Protein AF-A0A6J7CXE9-F1 (afdb_monomer)

pLDDT: mean 83.01, std 13.29, range [44.06, 96.19]

Secondary structure (DSSP, 8-state):
-TTTT-HHHHHHHHHHHHHH---------GGGHHHHHHHHHTTB-HHHHHHHHHGGGPPTT-EEEEEEE-SSSS-EEEEEEEE-GGGG-

InterPro domains:
  IPR029033 Histidine phosphatase superfamily [G3DSA:3.40.50.1240] (2-86)

Mean predicted aligned error: 6.42 Å

Organism: NCBI:txid449393

Foldseek 3Di:
DPCVVCLVVLLVVLVVCQVVVDDDDDDDDLVNQQSSLCSQLVQEDPVVSVVSNCQSPDDPPKDKDWDWDPPDPGIHTDDIDIDDPVVVD

Radius of gyration: 13.18 Å; Cα contacts (8 Å, |Δi|>4): 97; chains: 1; bounding box: 27×39×30 Å

Solvent-accessible surface area (backbone atoms only — not comparable to full-atom values): 5519 Å² total; per-residue (Å²): 114,68,53,90,75,38,53,69,58,55,47,48,54,62,52,47,52,63,71,69,75,55,96,77,86,85,89,77,55,75,94,46,34,55,62,46,23,55,58,56,20,74,39,29,52,74,76,56,19,53,60,41,49,54,55,60,70,58,55,91,86,39,51,73,52,74,41,74,45,66,91,55,100,57,62,33,47,78,49,76,46,83,47,51,69,79,82,77,114

Nearest PDB structures (foldseek):
  5c4y-assembly1_B  TM=2.884E-01  e=8.315E+00  Listeria monocytogenes EGD-e

Structure (mmCIF, N/CA/C/O backbone):
data_AF-A0A6J7CXE9-F1
#
_entry.id   AF-A0A6J7CXE9-F1
#
loop_
_atom_site.group_PDB
_atom_site.id
_atom_site.type_symbol
_atom_site.label_atom_id
_atom_site.label_alt_id
_atom_site.label_comp_id
_atom_site.label_asym_id
_atom_site.label_entity_id
_atom_site.label_seq_id
_atom_site.pdbx_PDB_ins_code
_atom_site.Cartn_x
_atom_site.Cartn_y
_atom_site.Cartn_z
_atom_site.occupancy
_atom_site.B_iso_or_equiv
_atom_site.auth_seq_id
_atom_site.auth_comp_id
_atom_site.auth_asym_id
_atom_site.auth_atom_id
_atom_site.pdbx_PDB_model_num
ATOM 1 N N . MET A 1 1 ? 3.978 12.656 -19.505 1.00 44.06 1 MET A N 1
ATOM 2 C CA . MET A 1 1 ? 3.564 11.540 -18.627 1.00 44.06 1 MET A CA 1
ATOM 3 C C . MET A 1 1 ? 2.504 12.024 -17.641 1.00 44.06 1 MET A C 1
ATOM 5 O O . MET A 1 1 ? 2.622 13.144 -17.160 1.00 44.06 1 MET A O 1
ATOM 9 N N . GLY A 1 2 ? 1.450 11.232 -17.414 1.00 56.22 2 GLY A N 1
ATOM 10 C CA . GLY A 1 2 ? 0.203 11.667 -16.760 1.00 56.22 2 GLY A CA 1
ATOM 11 C C . GLY A 1 2 ? 0.302 11.981 -15.263 1.00 56.22 2 GLY A C 1
ATOM 12 O O . GLY A 1 2 ? -0.275 12.976 -14.836 1.00 56.22 2 GLY A O 1
ATOM 13 N N . ASN A 1 3 ? 1.076 11.216 -14.480 1.00 49.50 3 ASN A N 1
ATOM 14 C CA . ASN A 1 3 ? 1.224 11.471 -13.037 1.00 49.50 3 ASN A CA 1
ATOM 15 C C . ASN A 1 3 ? 2.015 12.758 -12.752 1.00 49.50 3 ASN A C 1
ATOM 17 O O . ASN A 1 3 ? 1.586 13.582 -11.955 1.00 49.50 3 ASN A O 1
ATOM 21 N N . ALA A 1 4 ? 3.099 12.997 -13.501 1.00 54.72 4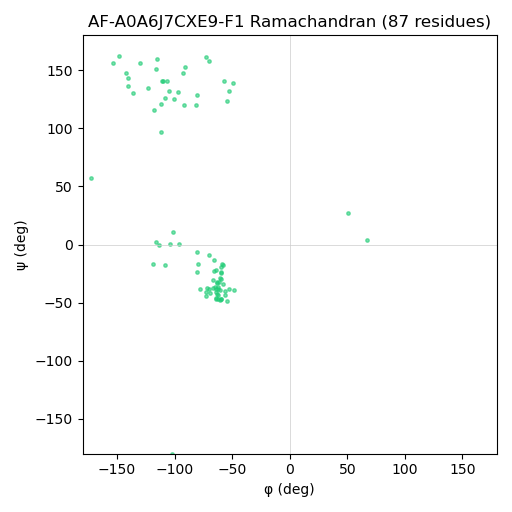 ALA A N 1
ATOM 22 C CA . ALA A 1 4 ? 3.894 14.227 -13.407 1.00 54.72 4 ALA A CA 1
ATOM 23 C C . ALA A 1 4 ? 3.086 15.508 -13.707 1.00 54.72 4 ALA A C 1
ATOM 25 O O . ALA A 1 4 ? 3.463 16.588 -13.270 1.00 54.72 4 ALA A O 1
ATOM 26 N N . LYS A 1 5 ? 1.975 15.395 -14.451 1.00 52.91 5 LYS A N 1
ATOM 27 C CA . LYS A 1 5 ? 1.085 16.514 -14.800 1.00 52.91 5 LYS A CA 1
ATOM 28 C C . LYS A 1 5 ? -0.225 16.538 -13.993 1.00 52.91 5 LYS A C 1
ATOM 30 O O . LYS A 1 5 ? -1.058 17.405 -14.237 1.00 52.91 5 LYS A O 1
ATOM 35 N N . GLY A 1 6 ? -0.451 15.603 -13.064 1.00 54.19 6 GLY A N 1
ATOM 36 C CA . GLY A 1 6 ? -1.736 15.493 -12.366 1.00 54.19 6 GLY A CA 1
ATOM 37 C C . GLY A 1 6 ? -1.777 14.491 -11.208 1.00 54.19 6 GLY A C 1
ATOM 38 O O . GLY A 1 6 ? -2.659 13.629 -11.214 1.00 54.19 6 GLY A O 1
ATOM 39 N N . PRO A 1 7 ? -0.909 14.615 -10.187 1.00 59.94 7 PRO A N 1
ATOM 40 C CA . PRO A 1 7 ? -0.864 13.688 -9.048 1.00 59.94 7 PRO A CA 1
ATOM 41 C C . PRO A 1 7 ? -2.183 13.647 -8.258 1.00 59.94 7 PRO A C 1
ATOM 43 O O . PRO A 1 7 ? -2.581 12.605 -7.738 1.00 59.94 7 PRO A O 1
ATOM 46 N N . ALA A 1 8 ? -2.940 14.749 -8.256 1.00 61.94 8 ALA A N 1
ATOM 47 C CA . ALA A 1 8 ? -4.274 14.813 -7.662 1.00 61.94 8 ALA A CA 1
ATOM 48 C C . ALA A 1 8 ? -5.282 13.846 -8.318 1.00 61.94 8 ALA A C 1
ATOM 50 O O . ALA A 1 8 ? -6.167 13.324 -7.639 1.00 61.94 8 ALA A O 1
ATOM 51 N N . ARG A 1 9 ? -5.151 13.570 -9.625 1.00 60.66 9 ARG A N 1
ATOM 52 C CA . ARG A 1 9 ? -6.018 12.606 -10.328 1.00 60.66 9 ARG A CA 1
ATOM 53 C C . ARG A 1 9 ? -5.681 11.174 -9.923 1.00 60.66 9 ARG A C 1
ATOM 55 O O . ARG A 1 9 ? -6.591 10.394 -9.666 1.00 60.66 9 ARG A O 1
ATOM 62 N N . THR A 1 10 ? -4.395 10.864 -9.786 1.00 61.75 10 THR A N 1
ATOM 63 C CA . THR A 1 10 ? -3.910 9.573 -9.280 1.00 61.75 10 THR A CA 1
ATOM 64 C C . THR A 1 10 ? -4.420 9.306 -7.862 1.00 61.75 10 THR A C 1
ATOM 66 O O . THR A 1 10 ? -4.976 8.244 -7.587 1.00 61.75 10 THR A O 1
ATOM 69 N N . ALA A 1 11 ? -4.317 10.302 -6.978 1.00 65.81 11 ALA A N 1
ATOM 70 C CA . ALA A 1 11 ? -4.824 10.196 -5.615 1.00 65.81 11 ALA A CA 1
ATOM 71 C C . ALA A 1 11 ? -6.345 9.986 -5.577 1.00 65.81 11 ALA A C 1
ATOM 73 O O . ALA A 1 11 ? -6.848 9.243 -4.739 1.00 65.81 11 ALA A O 1
ATOM 74 N N . LYS A 1 12 ? -7.090 10.613 -6.499 1.00 72.44 12 LYS A N 1
ATOM 75 C CA . LYS A 1 12 ? -8.543 10.436 -6.613 1.00 72.44 12 LYS A CA 1
ATOM 76 C C . LYS A 1 12 ? -8.920 8.988 -6.936 1.00 72.44 12 LYS A C 1
ATOM 78 O O . LYS A 1 12 ? -9.823 8.469 -6.293 1.00 72.44 12 LYS A O 1
ATOM 83 N N . VAL A 1 13 ? -8.214 8.334 -7.861 1.00 72.06 13 VAL A N 1
ATOM 84 C CA . VAL A 1 13 ? -8.468 6.922 -8.208 1.00 72.06 13 VAL A CA 1
ATOM 85 C C . VAL A 1 13 ? -8.236 6.017 -6.999 1.00 72.06 13 VAL A C 1
ATOM 87 O O . VAL A 1 13 ? -9.101 5.215 -6.665 1.00 72.06 13 VAL A O 1
ATOM 90 N N . ALA A 1 14 ? -7.124 6.200 -6.280 1.00 69.75 14 ALA A N 1
ATOM 91 C CA . ALA A 1 14 ? -6.854 5.434 -5.062 1.00 69.75 14 ALA A CA 1
ATOM 92 C C . ALA A 1 14 ? -7.935 5.654 -3.986 1.00 69.75 14 ALA A C 1
ATOM 94 O O . ALA A 1 14 ? -8.363 4.706 -3.339 1.00 69.75 14 ALA A O 1
ATOM 95 N N . LYS A 1 15 ? -8.441 6.886 -3.835 1.00 73.31 15 LYS A N 1
ATOM 96 C CA . LYS A 1 15 ? -9.544 7.203 -2.912 1.00 73.31 15 LYS A CA 1
ATOM 97 C C . LYS A 1 15 ? -10.874 6.566 -3.320 1.00 73.31 15 LYS A C 1
ATOM 99 O O . LYS A 1 15 ? -11.619 6.140 -2.444 1.00 73.31 15 LYS A O 1
ATOM 104 N N . GLN A 1 16 ? -11.168 6.488 -4.618 1.00 74.31 16 GLN A N 1
ATOM 105 C CA . GLN A 1 16 ? -12.390 5.853 -5.124 1.00 74.31 16 GLN A CA 1
ATOM 106 C C . GLN A 1 16 ? -12.441 4.355 -4.795 1.00 74.31 16 GLN A C 1
ATOM 108 O O . GLN A 1 16 ? -13.510 3.854 -4.460 1.00 74.31 16 GLN A O 1
ATOM 113 N N . LEU A 1 17 ? -11.294 3.665 -4.767 1.00 74.31 17 LEU A N 1
ATOM 114 C CA . LEU A 1 17 ? -11.229 2.253 -4.357 1.00 74.31 17 LEU A CA 1
ATOM 115 C C . LEU A 1 17 ? -11.771 2.022 -2.937 1.00 74.31 17 LEU A C 1
ATOM 117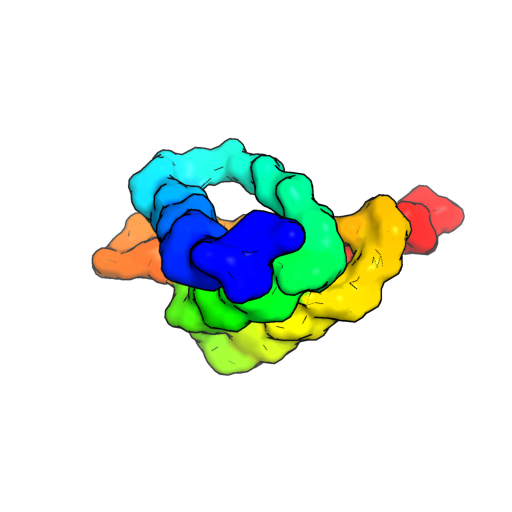 O O . LEU A 1 17 ? -12.400 1.002 -2.672 1.00 74.31 17 LEU A O 1
ATOM 121 N N . PHE A 1 18 ? -11.580 2.987 -2.034 1.00 72.12 18 PHE A N 1
ATOM 122 C CA . PHE A 1 18 ? -12.106 2.914 -0.669 1.00 72.12 18 PHE A CA 1
ATOM 123 C C . PHE A 1 18 ? -13.584 3.300 -0.552 1.00 72.12 18 PHE A C 1
ATOM 125 O O . PHE A 1 18 ? -14.228 2.907 0.417 1.00 72.12 18 PHE A O 1
ATOM 132 N N . GLN A 1 19 ? -14.116 4.089 -1.490 1.00 70.69 19 GLN A N 1
ATOM 133 C CA . GLN A 1 19 ? -15.523 4.508 -1.490 1.00 70.69 19 GLN A CA 1
ATOM 134 C C . GLN A 1 19 ? -16.439 3.394 -1.991 1.00 70.69 19 GLN A C 1
ATOM 136 O O . GLN A 1 19 ? -17.520 3.196 -1.445 1.00 70.69 19 GLN A O 1
ATOM 141 N N . ASP A 1 20 ? -15.978 2.648 -2.992 1.00 67.50 20 ASP A N 1
ATOM 142 C CA . ASP A 1 20 ? -16.781 1.616 -3.638 1.00 67.50 20 ASP A CA 1
ATOM 143 C C . ASP A 1 20 ? -16.834 0.304 -2.845 1.00 67.50 20 ASP A C 1
ATOM 145 O O . ASP A 1 20 ? -17.700 -0.518 -3.124 1.00 67.50 20 ASP A O 1
ATOM 149 N N . ALA A 1 21 ? -15.925 0.093 -1.881 1.00 68.00 21 ALA A N 1
ATOM 150 C CA . ALA A 1 21 ? -15.854 -1.103 -1.029 1.00 68.00 21 ALA A CA 1
ATOM 151 C C . ALA A 1 21 ? -15.879 -2.445 -1.799 1.00 68.00 21 ALA A C 1
ATOM 153 O O . ALA A 1 21 ? -16.319 -3.467 -1.275 1.00 68.00 21 ALA A O 1
ATOM 154 N N . ARG A 1 22 ? -15.407 -2.448 -3.052 1.00 77.19 22 ARG A N 1
ATOM 155 C CA . ARG A 1 22 ? -15.375 -3.616 -3.942 1.00 77.19 22 ARG A CA 1
ATOM 156 C C . ARG A 1 22 ? -13.947 -4.093 -4.160 1.00 77.19 22 ARG A C 1
ATOM 158 O O . ARG A 1 22 ? -13.042 -3.282 -4.370 1.00 77.19 22 ARG A O 1
ATOM 165 N N . SER A 1 23 ? -13.763 -5.411 -4.201 1.00 84.44 23 SER A N 1
ATOM 166 C CA . SER A 1 23 ? -12.510 -6.028 -4.642 1.00 84.44 23 SER A CA 1
ATOM 167 C C . SER A 1 23 ? -12.145 -5.514 -6.033 1.00 84.44 23 SER A C 1
ATOM 169 O O . SER A 1 23 ? -12.946 -5.594 -6.963 1.00 84.44 23 SER A O 1
ATOM 171 N N . SER A 1 24 ? -10.948 -4.948 -6.158 1.00 86.25 24 SER A N 1
ATOM 172 C CA . SER A 1 24 ? -10.504 -4.236 -7.355 1.00 86.25 24 SER A CA 1
ATOM 173 C C . SER A 1 24 ? -9.030 -4.516 -7.617 1.00 86.25 24 SER A C 1
ATOM 175 O O . SER A 1 24 ? -8.249 -4.666 -6.679 1.00 86.25 24 SER A O 1
ATOM 177 N N . VAL A 1 25 ? -8.641 -4.533 -8.891 1.00 88.44 25 VAL A N 1
ATOM 178 C CA . VAL A 1 25 ? -7.239 -4.645 -9.310 1.00 88.44 25 VAL A CA 1
ATOM 179 C C . VAL A 1 25 ? -6.787 -3.305 -9.871 1.00 88.44 25 VAL A C 1
ATOM 181 O O . VAL A 1 25 ? -7.408 -2.764 -10.785 1.00 88.44 25 VAL A O 1
ATOM 184 N N . LEU A 1 26 ? -5.693 -2.774 -9.329 1.00 86.44 26 LEU A N 1
ATOM 185 C CA . LEU A 1 26 ? -5.101 -1.517 -9.772 1.00 86.44 26 LEU A CA 1
ATOM 186 C C . LEU A 1 26 ? -3.745 -1.781 -10.436 1.00 86.44 26 LEU A C 1
ATOM 188 O O . LEU A 1 26 ? -2.714 -1.867 -9.772 1.00 86.44 26 LEU A O 1
ATOM 192 N N . CYS A 1 27 ? -3.740 -1.870 -11.765 1.00 86.88 27 CYS A N 1
ATOM 193 C CA . CYS A 1 27 ? -2.509 -1.982 -12.544 1.00 86.88 27 CYS A CA 1
ATOM 194 C C . CYS A 1 27 ? -1.888 -0.600 -12.740 1.00 86.88 27 CYS A C 1
ATOM 196 O O . CYS A 1 27 ? -2.497 0.297 -13.325 1.00 86.88 27 CYS A O 1
ATOM 198 N N . THR A 1 28 ? -0.661 -0.417 -12.257 1.00 85.25 28 THR A N 1
ATOM 199 C CA . THR A 1 28 ? 0.038 0.869 -12.330 1.00 85.25 28 THR A CA 1
ATOM 200 C C . THR A 1 28 ? 1.440 0.697 -12.884 1.00 85.25 28 THR A C 1
ATOM 202 O O . THR A 1 28 ? 2.037 -0.374 -12.845 1.00 85.25 28 THR A O 1
ATOM 205 N N . HIS A 1 29 ? 1.965 1.779 -13.444 1.00 88.50 29 HIS A N 1
ATOM 206 C CA . HIS A 1 29 ? 3.342 1.856 -13.904 1.00 88.50 29 HIS A CA 1
ATOM 207 C C . HIS A 1 29 ? 4.215 2.422 -12.780 1.00 88.50 29 HIS A C 1
ATOM 209 O O . HIS A 1 29 ? 3.766 3.288 -12.025 1.00 88.50 29 HIS A O 1
ATOM 215 N N . ARG A 1 30 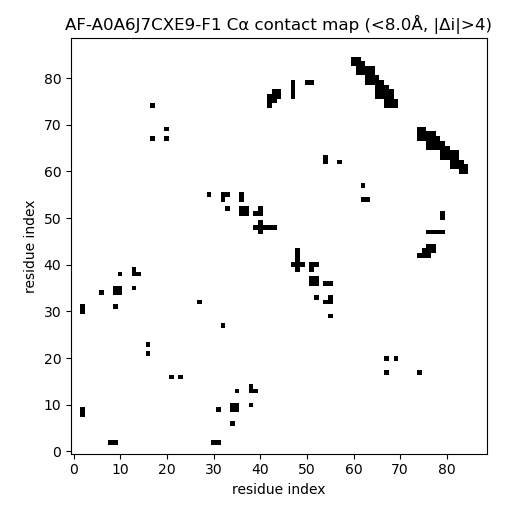? 5.480 1.987 -12.699 1.00 84.69 30 ARG A N 1
ATOM 216 C CA . ARG A 1 30 ? 6.423 2.386 -11.632 1.00 84.69 30 ARG A CA 1
ATOM 217 C C . ARG A 1 30 ? 6.494 3.898 -11.354 1.00 84.69 30 ARG A C 1
ATOM 219 O O . ARG A 1 30 ? 6.509 4.251 -10.182 1.00 84.69 30 ARG A O 1
ATOM 226 N N . PRO A 1 31 ? 6.442 4.808 -12.351 1.00 87.62 31 PRO A N 1
ATOM 227 C CA . PRO A 1 31 ? 6.414 6.255 -12.091 1.00 87.62 31 PRO A CA 1
ATOM 228 C C . PRO A 1 31 ? 5.233 6.755 -11.239 1.00 87.62 31 PRO A C 1
ATOM 230 O O . PRO A 1 31 ? 5.254 7.884 -10.753 1.00 87.62 31 PRO A O 1
ATOM 233 N N . THR A 1 32 ? 4.182 5.950 -11.098 1.00 85.44 32 THR A N 1
ATOM 234 C CA . THR A 1 32 ? 2.948 6.307 -10.388 1.00 85.44 32 THR A CA 1
ATOM 235 C C . THR A 1 32 ? 2.798 5.566 -9.062 1.00 85.44 32 THR A C 1
ATOM 237 O O . THR A 1 32 ? 2.060 6.025 -8.191 1.00 85.44 32 THR A O 1
ATOM 240 N N . LEU A 1 33 ? 3.545 4.474 -8.870 1.00 87.25 33 LEU A N 1
ATOM 241 C CA . LEU A 1 33 ? 3.506 3.686 -7.640 1.00 87.25 33 LEU A CA 1
ATOM 242 C C . LEU A 1 33 ? 3.771 4.516 -6.375 1.00 87.25 33 LEU A C 1
ATOM 244 O O . LEU A 1 33 ? 2.949 4.409 -5.473 1.00 87.25 33 LEU A O 1
ATOM 248 N N . PRO A 1 34 ? 4.819 5.366 -6.291 1.00 89.94 34 PRO A N 1
ATOM 249 C CA . PRO A 1 34 ? 5.106 6.118 -5.066 1.00 89.94 34 PRO A CA 1
ATOM 250 C C . PRO A 1 34 ? 3.926 6.977 -4.594 1.00 89.94 34 PRO A C 1
ATOM 252 O O . PRO A 1 34 ? 3.554 6.946 -3.429 1.00 89.94 34 PRO A O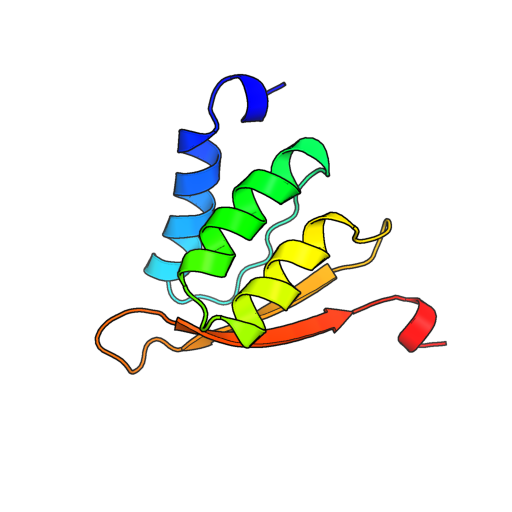 1
ATOM 255 N N . THR A 1 35 ? 3.265 7.675 -5.522 1.00 89.75 35 THR A N 1
ATOM 256 C CA . THR A 1 35 ? 2.092 8.505 -5.205 1.00 89.75 35 THR A CA 1
ATOM 257 C C . THR A 1 35 ? 0.924 7.663 -4.692 1.00 89.75 35 THR A C 1
ATOM 259 O O . THR A 1 35 ? 0.185 8.079 -3.805 1.00 89.75 35 THR A O 1
ATOM 262 N N . ILE A 1 36 ? 0.723 6.476 -5.265 1.00 89.06 36 ILE A N 1
ATOM 263 C CA . ILE A 1 36 ? -0.373 5.587 -4.878 1.00 89.06 36 ILE A CA 1
ATOM 264 C C . ILE A 1 36 ? -0.095 4.952 -3.519 1.00 89.06 36 ILE A C 1
ATOM 266 O O . ILE A 1 36 ? -0.989 4.931 -2.676 1.00 89.06 36 ILE A O 1
ATOM 270 N N . THR A 1 37 ? 1.127 4.475 -3.280 1.00 91.31 37 THR A N 1
ATOM 27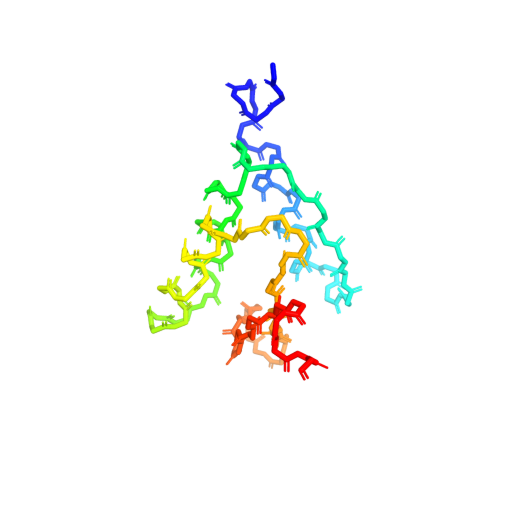1 C CA . THR A 1 37 ? 1.494 3.843 -2.011 1.00 91.31 37 THR A CA 1
ATOM 272 C C . THR A 1 37 ? 1.433 4.832 -0.852 1.00 91.31 37 THR A C 1
ATOM 274 O O . THR A 1 37 ? 0.947 4.461 0.209 1.00 91.31 37 THR A O 1
ATOM 277 N N . GLU A 1 38 ? 1.801 6.100 -1.054 1.00 92.31 38 GLU A N 1
ATOM 278 C CA . GLU A 1 38 ? 1.613 7.171 -0.061 1.00 92.31 38 GLU A CA 1
ATOM 279 C C . GLU A 1 38 ? 0.139 7.370 0.316 1.00 92.31 38 GLU A C 1
ATOM 281 O O . GLU A 1 38 ? -0.210 7.433 1.498 1.00 92.31 38 GLU A O 1
ATOM 286 N N . VAL A 1 39 ? -0.750 7.429 -0.682 1.00 90.81 39 VAL A N 1
ATOM 287 C CA . VAL A 1 39 ? -2.191 7.573 -0.434 1.00 90.81 39 VAL A CA 1
ATOM 288 C C . VAL A 1 39 ? -2.726 6.352 0.304 1.00 90.81 39 VAL A C 1
ATOM 290 O O . VAL A 1 39 ? -3.428 6.518 1.297 1.00 90.81 39 VAL A O 1
ATOM 293 N N . LEU A 1 40 ? -2.384 5.141 -0.136 1.00 91.19 40 LEU A N 1
ATOM 294 C CA . LEU A 1 40 ? -2.833 3.895 0.490 1.00 91.19 40 LEU A CA 1
ATOM 295 C C . LEU A 1 40 ? -2.320 3.765 1.931 1.00 91.19 40 LEU A C 1
ATOM 297 O O . LEU A 1 40 ? -3.093 3.423 2.823 1.00 91.19 40 LEU A O 1
ATOM 301 N N . ALA A 1 41 ? -1.057 4.115 2.183 1.00 93.88 41 ALA A N 1
ATOM 302 C CA . ALA A 1 41 ? -0.446 4.081 3.509 1.00 93.88 41 ALA A CA 1
ATOM 303 C C . ALA A 1 41 ? -1.176 4.977 4.525 1.00 93.88 41 ALA A C 1
ATOM 305 O O . ALA A 1 41 ? -1.243 4.631 5.701 1.00 93.88 41 ALA A O 1
ATOM 306 N N . SER A 1 42 ? -1.803 6.076 4.083 1.00 92.75 42 SER A N 1
ATOM 307 C CA . SER A 1 42 ? -2.610 6.945 4.959 1.00 92.75 42 SER A CA 1
ATOM 308 C C . SER A 1 42 ? -3.885 6.286 5.517 1.00 92.75 42 SER A C 1
ATOM 310 O O . SER A 1 42 ? -4.488 6.807 6.458 1.00 92.75 42 SER A O 1
ATOM 312 N N . TYR A 1 43 ? -4.298 5.138 4.968 1.00 91.31 43 TYR A N 1
ATOM 313 C CA . TYR A 1 43 ? -5.441 4.350 5.445 1.00 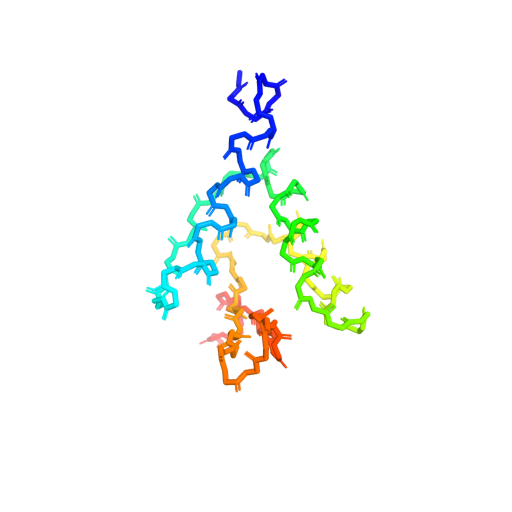91.31 43 TYR A CA 1
ATOM 314 C C . TYR A 1 43 ? -5.039 3.203 6.380 1.00 91.31 43 TYR A C 1
ATOM 316 O O . TYR A 1 43 ? -5.913 2.454 6.826 1.00 91.31 43 TYR A O 1
ATOM 324 N N . ALA A 1 44 ? -3.747 3.051 6.666 1.00 93.50 44 ALA A N 1
ATOM 325 C CA . ALA A 1 44 ? -3.194 1.948 7.436 1.00 93.50 44 ALA A CA 1
ATOM 326 C C . ALA A 1 44 ? -2.586 2.432 8.760 1.00 93.50 44 ALA A C 1
ATOM 328 O O . ALA A 1 44 ? -2.232 3.600 8.920 1.00 93.50 44 ALA A O 1
ATOM 329 N N . GLU A 1 45 ? -2.443 1.519 9.717 1.00 95.06 45 GLU A N 1
ATOM 330 C CA . GLU A 1 45 ? -1.637 1.771 10.915 1.00 95.06 45 GLU A CA 1
ATOM 331 C C . GLU A 1 45 ? -0.135 1.820 10.576 1.00 95.06 45 GLU A C 1
ATOM 333 O O . GLU A 1 45 ? 0.271 1.248 9.561 1.00 95.06 45 GLU A O 1
ATOM 338 N N . PRO A 1 46 ? 0.720 2.457 11.403 1.00 95.88 46 PRO A N 1
ATOM 339 C CA . PRO A 1 46 ? 2.117 2.734 11.046 1.00 95.88 46 PRO A CA 1
ATOM 340 C C . PRO A 1 46 ? 2.930 1.517 10.581 1.00 95.88 46 PRO A C 1
ATOM 342 O O . PRO A 1 46 ? 3.715 1.627 9.638 1.00 95.88 46 PRO A O 1
ATOM 345 N N . ALA A 1 47 ? 2.724 0.351 11.202 1.00 94.69 47 ALA A N 1
ATOM 346 C CA . ALA A 1 47 ? 3.415 -0.881 10.823 1.00 94.69 47 ALA A CA 1
ATOM 347 C C . ALA A 1 47 ? 3.044 -1.339 9.400 1.00 94.69 47 ALA A C 1
ATOM 349 O O . ALA A 1 47 ? 3.923 -1.626 8.590 1.00 94.69 47 ALA A O 1
ATOM 350 N N . LEU A 1 48 ? 1.750 -1.334 9.069 1.00 95.88 48 LEU A N 1
ATOM 351 C CA . LEU A 1 48 ? 1.248 -1.687 7.738 1.00 95.88 48 LEU A CA 1
ATOM 352 C C . LEU A 1 48 ? 1.575 -0.607 6.700 1.00 95.88 48 LEU A C 1
ATOM 354 O O . LEU A 1 48 ? 1.916 -0.927 5.565 1.00 95.88 48 LEU A O 1
ATOM 358 N N . ALA A 1 49 ? 1.522 0.669 7.087 1.00 96.19 49 ALA A N 1
ATOM 359 C CA . ALA A 1 49 ? 1.872 1.795 6.227 1.00 96.19 49 ALA A CA 1
ATOM 360 C C . ALA A 1 49 ? 3.297 1.656 5.669 1.00 96.19 49 ALA A C 1
ATOM 362 O O . ALA A 1 49 ? 3.517 1.895 4.482 1.00 96.19 49 ALA A O 1
ATOM 363 N N . LYS A 1 50 ? 4.249 1.197 6.493 1.00 95.81 50 LYS A N 1
ATOM 364 C CA . LYS A 1 50 ? 5.621 0.923 6.053 1.00 95.81 50 LYS A CA 1
ATOM 365 C C . LYS A 1 50 ? 5.670 -0.145 4.952 1.00 95.81 50 LYS A C 1
ATO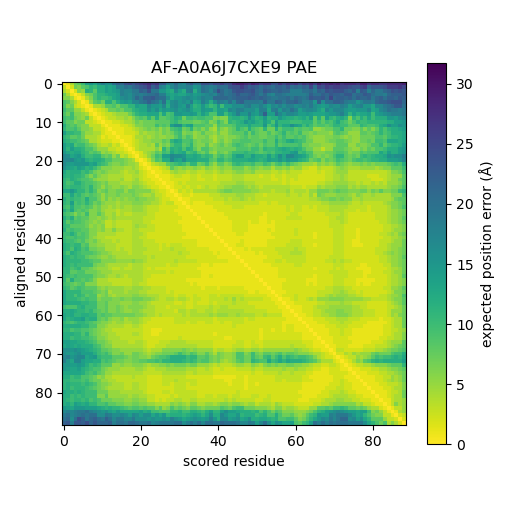M 367 O O . LYS A 1 50 ? 6.283 0.098 3.916 1.00 95.81 50 LYS A O 1
ATOM 372 N N . LEU A 1 51 ? 4.968 -1.265 5.134 1.00 95.38 51 LEU A N 1
ATOM 373 C CA . LEU A 1 51 ? 4.900 -2.350 4.143 1.00 95.38 51 LEU A CA 1
ATOM 374 C C . LEU A 1 51 ? 4.257 -1.890 2.825 1.00 95.38 51 LEU A C 1
ATOM 376 O O . LEU A 1 51 ? 4.715 -2.236 1.740 1.00 95.38 51 LEU A O 1
ATOM 380 N N . ILE A 1 52 ? 3.223 -1.047 2.897 1.00 95.12 52 ILE A N 1
ATOM 381 C CA . ILE A 1 52 ? 2.577 -0.478 1.703 1.00 95.12 52 ILE A CA 1
ATOM 382 C C . ILE A 1 52 ? 3.552 0.415 0.928 1.00 95.12 52 ILE A C 1
ATOM 384 O O . ILE A 1 52 ? 3.593 0.372 -0.301 1.00 95.12 52 ILE A O 1
ATOM 388 N N . LEU A 1 53 ? 4.354 1.224 1.625 1.00 95.50 53 LEU A N 1
ATOM 389 C CA . LEU A 1 53 ? 5.346 2.099 0.995 1.00 95.50 53 LEU A CA 1
ATOM 390 C C . LEU A 1 53 ? 6.473 1.316 0.309 1.00 95.50 53 LEU A C 1
ATOM 392 O O . LEU A 1 53 ? 7.007 1.787 -0.699 1.00 95.50 53 LEU A O 1
ATOM 396 N N . GLU A 1 54 ? 6.816 0.133 0.817 1.00 94.19 54 GLU A N 1
ATOM 397 C CA . GLU A 1 54 ? 7.806 -0.771 0.217 1.00 94.19 54 GLU A CA 1
ATOM 398 C C . GLU A 1 54 ? 7.344 -1.322 -1.141 1.00 94.19 54 GLU A C 1
ATOM 400 O O . GLU A 1 54 ? 8.176 -1.575 -2.009 1.00 94.19 54 GLU A O 1
ATOM 405 N N . ALA A 1 55 ? 6.036 -1.351 -1.425 1.00 92.12 55 ALA A N 1
ATOM 406 C CA . ALA A 1 55 ? 5.520 -1.790 -2.724 1.00 92.12 55 ALA A CA 1
ATOM 407 C C . ALA A 1 55 ? 6.058 -0.968 -3.918 1.00 92.12 55 ALA A C 1
ATOM 409 O O . ALA A 1 55 ? 6.038 -1.434 -5.054 1.00 92.12 55 ALA A O 1
ATOM 410 N N . LYS A 1 56 ? 6.622 0.231 -3.702 1.00 90.00 56 LYS A N 1
ATOM 411 C CA . LYS A 1 56 ? 7.300 1.007 -4.761 1.00 90.00 56 LYS A CA 1
ATOM 412 C C . LYS A 1 56 ? 8.487 0.275 -5.406 1.00 90.00 56 LYS A C 1
ATOM 414 O O . LYS A 1 56 ? 8.899 0.659 -6.500 1.00 90.00 56 LYS A O 1
ATOM 419 N N . THR A 1 57 ? 9.041 -0.740 -4.738 1.00 90.56 57 THR A N 1
ATOM 420 C CA . THR A 1 57 ? 10.176 -1.542 -5.217 1.00 90.56 57 THR A CA 1
ATOM 421 C C . THR A 1 57 ? 9.769 -2.898 -5.791 1.00 90.56 57 THR A C 1
ATOM 423 O O . THR A 1 57 ? 10.649 -3.718 -6.043 1.00 90.56 57 THR A O 1
ATOM 426 N N . LEU A 1 58 ? 8.470 -3.141 -6.017 1.00 91.00 58 LEU A N 1
ATOM 427 C CA . LEU A 1 58 ? 7.983 -4.367 -6.654 1.00 91.00 58 LEU A CA 1
ATOM 428 C C . LEU A 1 58 ? 8.693 -4.618 -7.989 1.00 91.00 58 LEU A C 1
ATOM 430 O O . LEU A 1 58 ? 8.805 -3.724 -8.843 1.00 91.00 58 LEU A O 1
ATOM 434 N N . LYS A 1 59 ? 9.160 -5.852 -8.182 1.00 90.94 59 LYS A N 1
ATOM 435 C CA . LYS A 1 59 ? 9.720 -6.288 -9.463 1.00 90.94 59 LYS A CA 1
ATOM 436 C C . LYS A 1 59 ? 8.591 -6.472 -10.487 1.00 90.94 59 LYS A C 1
ATOM 438 O O . LYS A 1 59 ? 7.419 -6.579 -10.123 1.00 90.94 59 LYS A O 1
ATOM 443 N N . PRO A 1 60 ? 8.902 -6.490 -11.798 1.00 89.31 60 PRO A N 1
ATOM 444 C CA . PRO A 1 60 ? 7.923 -6.887 -12.807 1.00 89.31 60 PRO A CA 1
ATOM 445 C C . PRO A 1 60 ? 7.232 -8.203 -12.437 1.00 89.31 60 PRO A C 1
ATOM 447 O O . PRO A 1 60 ? 7.898 -9.126 -11.981 1.00 89.31 60 PRO A O 1
ATOM 450 N N . ALA A 1 61 ? 5.920 -8.272 -12.674 1.00 87.88 61 ALA A N 1
ATOM 451 C CA . ALA A 1 61 ? 5.049 -9.403 -12.336 1.00 87.88 61 ALA A CA 1
ATOM 452 C C . ALA A 1 61 ? 4.829 -9.675 -10.833 1.00 87.88 61 ALA A C 1
ATOM 454 O O . ALA A 1 61 ? 4.109 -10.612 -10.499 1.00 87.88 61 ALA A O 1
ATOM 455 N N . GLU A 1 62 ? 5.357 -8.841 -9.935 1.00 92.81 62 GLU A N 1
ATOM 456 C CA . GLU A 1 62 ? 4.989 -8.866 -8.517 1.00 92.81 62 GLU A CA 1
ATOM 457 C C . GLU A 1 62 ? 3.818 -7.922 -8.232 1.00 92.81 62 GLU A C 1
ATOM 459 O O . GLU A 1 62 ? 3.624 -6.908 -8.911 1.00 92.81 62 GLU A O 1
ATOM 464 N N . PHE A 1 63 ? 3.047 -8.237 -7.195 1.00 93.25 63 PHE A N 1
ATOM 465 C CA . PHE A 1 63 ? 1.960 -7.385 -6.726 1.00 93.25 63 PHE A CA 1
ATOM 466 C C . PHE A 1 63 ? 1.765 -7.502 -5.217 1.00 93.25 63 PHE A C 1
ATOM 468 O O . PHE A 1 63 ? 2.229 -8.447 -4.582 1.00 93.25 63 PHE A O 1
ATOM 475 N N . VAL A 1 64 ? 1.064 -6.525 -4.643 1.00 94.38 64 VAL A N 1
ATOM 476 C CA . VAL A 1 64 ? 0.603 -6.582 -3.253 1.00 94.38 64 VAL A CA 1
ATOM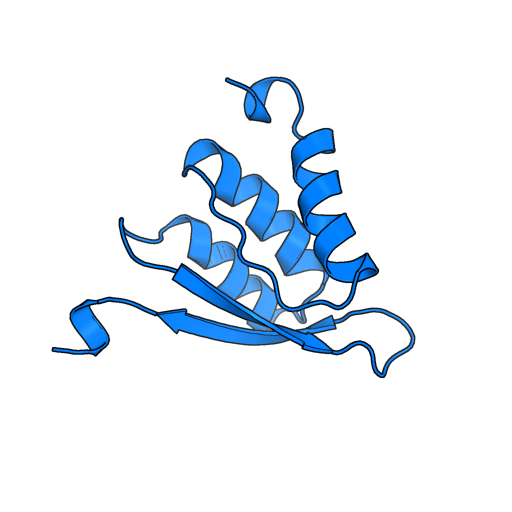 477 C C . VAL A 1 64 ? -0.912 -6.714 -3.203 1.00 94.38 64 VAL A C 1
ATOM 479 O O . VAL A 1 64 ? -1.621 -6.072 -3.980 1.00 94.38 64 VAL A O 1
ATOM 482 N N . VAL A 1 65 ? -1.409 -7.529 -2.277 1.00 94.88 65 VAL A N 1
ATOM 483 C CA . VAL A 1 65 ? -2.830 -7.621 -1.937 1.00 94.88 65 VAL A CA 1
ATOM 484 C C . VAL A 1 65 ? -3.057 -6.819 -0.665 1.00 94.88 65 VAL A C 1
ATOM 486 O O . VAL A 1 65 ? -2.382 -7.020 0.342 1.00 94.88 65 VAL A O 1
ATOM 489 N N . LEU A 1 66 ? -3.994 -5.876 -0.729 1.00 93.75 66 LEU A N 1
ATOM 490 C CA . LEU A 1 66 ? -4.337 -4.995 0.379 1.00 93.75 66 LEU A CA 1
ATOM 491 C C . LEU A 1 66 ? -5.734 -5.342 0.872 1.00 93.75 66 LEU A C 1
ATOM 493 O O . LEU A 1 66 ? -6.704 -5.251 0.119 1.00 93.75 66 LEU A O 1
ATOM 497 N N . HIS A 1 67 ? -5.836 -5.711 2.142 1.00 93.62 67 HIS A N 1
ATOM 498 C CA . HIS A 1 67 ? -7.105 -6.078 2.757 1.00 93.62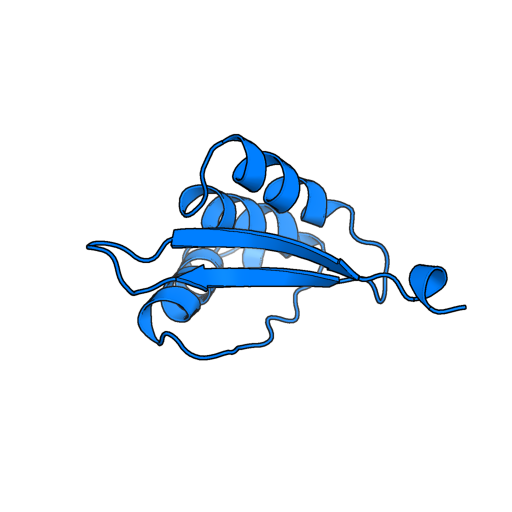 67 HIS A CA 1
ATOM 499 C C . HIS A 1 67 ? -7.745 -4.860 3.402 1.00 93.62 67 HIS A C 1
ATOM 501 O O . HIS A 1 67 ? -7.169 -4.241 4.299 1.00 93.62 67 HIS A O 1
ATOM 507 N N . LEU A 1 68 ? -8.945 -4.524 2.939 1.00 90.06 68 LEU A N 1
ATOM 508 C CA . LEU A 1 68 ? -9.725 -3.379 3.388 1.00 90.06 68 LEU A CA 1
ATOM 509 C C . LEU A 1 68 ? -10.880 -3.838 4.281 1.00 90.06 68 LEU A C 1
ATOM 511 O O . LEU A 1 68 ? -11.655 -4.704 3.890 1.00 90.06 68 LEU A O 1
ATOM 515 N N . THR A 1 69 ? -11.049 -3.197 5.436 1.00 88.94 69 THR A N 1
ATOM 516 C CA . THR A 1 69 ? -12.279 -3.283 6.232 1.00 88.94 69 THR A CA 1
ATOM 517 C C . THR A 1 69 ? -13.096 -1.997 6.133 1.00 88.94 69 THR A C 1
ATOM 519 O O . THR A 1 69 ? -12.552 -0.887 6.157 1.00 88.94 69 THR A O 1
ATOM 522 N N . THR A 1 70 ? -14.418 -2.149 6.050 1.00 85.19 70 THR A N 1
ATOM 523 C CA . THR A 1 70 ? -15.401 -1.054 6.051 1.00 85.19 70 THR A CA 1
ATOM 524 C C . THR A 1 70 ? -16.328 -1.092 7.266 1.00 85.19 70 THR A C 1
ATOM 526 O O . THR A 1 70 ? -17.179 -0.220 7.402 1.00 85.19 70 THR A O 1
ATOM 529 N N . SER A 1 71 ? -16.136 -2.039 8.192 1.00 83.25 71 SER A N 1
ATOM 530 C CA . SER A 1 71 ? -16.998 -2.218 9.372 1.00 83.25 71 SER A CA 1
ATOM 531 C C . SER A 1 71 ? -16.872 -1.103 10.425 1.00 83.25 71 SER A C 1
ATOM 533 O O . SER A 1 71 ? -17.640 -1.070 11.382 1.00 83.25 71 SER A O 1
ATOM 535 N N . GLY A 1 72 ? -15.898 -0.195 10.287 1.00 80.75 72 GLY A N 1
ATOM 536 C CA . GLY A 1 72 ? -15.678 0.937 11.192 1.00 80.75 72 GLY A CA 1
ATOM 537 C C . GLY A 1 72 ? -16.186 2.278 10.646 1.00 80.75 72 GLY A C 1
ATOM 538 O O . GLY A 1 72 ? -16.653 2.386 9.520 1.00 80.75 72 GLY A O 1
ATOM 539 N N . LYS A 1 73 ? -16.013 3.358 11.425 1.00 81.25 73 LYS A N 1
ATOM 540 C CA . LYS A 1 73 ? -16.408 4.729 11.018 1.00 81.25 73 LYS A CA 1
ATOM 541 C C . LYS A 1 73 ? -15.707 5.227 9.746 1.00 81.25 73 LYS A C 1
ATOM 543 O O . LYS A 1 73 ? -16.186 6.161 9.108 1.00 81.25 73 LYS A O 1
ATOM 548 N N . LYS A 1 74 ? -14.527 4.683 9.433 1.00 83.81 74 LYS A N 1
ATOM 549 C CA . LYS A 1 74 ? -13.726 5.019 8.251 1.00 83.81 74 LYS A CA 1
ATOM 550 C C . LYS A 1 74 ? -13.103 3.737 7.687 1.00 83.81 74 LYS A C 1
ATOM 552 O O . LYS A 1 74 ? -12.678 2.911 8.496 1.00 83.81 74 LYS A O 1
ATOM 557 N N . PRO A 1 75 ? -12.983 3.600 6.354 1.00 87.25 75 PRO A N 1
ATOM 558 C CA . PRO A 1 75 ? -12.274 2.482 5.743 1.00 87.25 75 PRO A CA 1
ATOM 559 C C . PRO A 1 75 ? -10.821 2.406 6.234 1.00 87.25 75 PRO A C 1
ATOM 561 O O . PRO A 1 75 ? -10.168 3.441 6.434 1.00 87.25 75 PRO A O 1
ATOM 564 N N . ARG A 1 76 ? -10.330 1.185 6.461 1.00 90.62 76 ARG A N 1
ATOM 565 C CA . ARG A 1 76 ? -8.996 0.910 7.017 1.00 90.62 76 ARG A CA 1
ATOM 566 C C . ARG A 1 76 ? -8.347 -0.283 6.333 1.00 90.62 76 ARG A C 1
ATOM 568 O O . ARG A 1 76 ? -8.991 -1.312 6.151 1.00 90.62 76 ARG A O 1
ATOM 575 N N . LEU A 1 77 ? -7.064 -0.166 6.014 1.00 92.75 77 LEU A N 1
ATOM 576 C CA . LEU A 1 77 ? -6.269 -1.319 5.603 1.00 92.75 77 LEU A CA 1
ATOM 577 C C . LEU A 1 77 ? -5.817 -2.091 6.842 1.00 92.75 77 LEU A C 1
ATOM 579 O O . LEU A 1 77 ? -5.280 -1.493 7.774 1.00 92.75 77 LEU A O 1
ATOM 583 N N . VAL A 1 78 ? -6.056 -3.401 6.845 1.00 94.38 78 VAL A N 1
ATOM 584 C CA . VAL A 1 78 ? -5.829 -4.281 8.007 1.00 94.38 78 VAL A CA 1
ATOM 585 C C . VAL A 1 78 ? -4.807 -5.381 7.753 1.00 94.38 78 VAL A C 1
ATOM 587 O O . VAL A 1 78 ? -4.289 -5.952 8.705 1.00 94.38 78 VAL A O 1
ATOM 590 N N . ALA A 1 79 ? -4.485 -5.663 6.490 1.00 95.62 79 ALA A N 1
ATOM 591 C CA . ALA A 1 79 ? -3.421 -6.591 6.129 1.00 95.62 79 ALA A CA 1
ATOM 592 C C . ALA A 1 79 ? -2.832 -6.254 4.754 1.00 95.62 79 ALA A C 1
ATOM 594 O O . ALA A 1 79 ? -3.483 -5.623 3.913 1.00 95.62 79 ALA A O 1
ATOM 595 N N . VAL A 1 80 ? -1.587 -6.680 4.554 1.00 95.56 80 VAL A N 1
ATOM 596 C CA . VAL A 1 80 ? -0.808 -6.519 3.325 1.00 95.56 80 VAL A CA 1
ATOM 597 C C . VAL A 1 80 ? -0.117 -7.845 3.044 1.00 95.56 80 VAL A C 1
ATOM 599 O O . VAL A 1 80 ? 0.546 -8.384 3.926 1.00 95.56 80 VAL A O 1
ATOM 602 N N . GLU A 1 81 ? -0.243 -8.342 1.822 1.00 94.94 81 GLU A N 1
ATOM 603 C CA . GLU A 1 81 ? 0.464 -9.534 1.356 1.00 94.94 81 GLU A CA 1
ATOM 604 C C . GLU A 1 81 ? 1.277 -9.187 0.116 1.00 94.94 81 GLU A C 1
ATOM 606 O O . GLU A 1 81 ? 0.763 -8.539 -0.794 1.00 94.94 81 GLU A O 1
ATOM 611 N N . HIS A 1 82 ? 2.527 -9.635 0.053 1.00 93.94 82 HIS A N 1
ATOM 612 C CA . HIS A 1 82 ? 3.348 -9.549 -1.153 1.00 93.94 82 HIS A CA 1
ATOM 613 C C . HIS A 1 82 ? 3.266 -10.880 -1.893 1.00 93.94 82 HIS A C 1
ATOM 615 O O . HIS A 1 82 ? 3.391 -11.939 -1.290 1.00 93.94 82 HIS A O 1
ATOM 621 N N . GLN A 1 83 ? 3.000 -10.813 -3.192 1.00 93.62 83 GLN A N 1
ATOM 622 C CA . GLN A 1 83 ? 2.908 -11.962 -4.077 1.00 93.62 83 GLN A CA 1
ATOM 623 C C . GLN A 1 83 ? 3.994 -11.841 -5.148 1.00 93.62 83 GLN A C 1
ATOM 625 O O . GLN A 1 83 ? 3.963 -10.916 -5.970 1.00 93.62 83 GLN A O 1
ATOM 630 N N . SER A 1 84 ? 4.942 -12.778 -5.142 1.00 89.88 84 SER A N 1
ATOM 631 C CA . SER A 1 84 ? 5.936 -12.943 -6.200 1.00 89.88 84 SER A CA 1
ATOM 632 C C . SER A 1 84 ? 5.773 -14.293 -6.893 1.00 89.88 84 SER A C 1
ATOM 634 O O . SER A 1 84 ? 5.326 -15.278 -6.306 1.00 89.88 84 SER A O 1
ATOM 636 N N . LEU A 1 85 ? 6.145 -14.351 -8.173 1.00 82.88 85 LEU A N 1
ATOM 637 C CA . LEU A 1 85 ? 6.166 -15.610 -8.922 1.00 82.88 85 LEU A CA 1
ATOM 638 C C . LEU A 1 85 ? 7.184 -16.596 -8.326 1.00 82.88 85 LEU A C 1
ATOM 640 O O . LEU A 1 85 ? 6.948 -17.800 -8.348 1.00 82.88 85 LEU A O 1
ATOM 644 N N . SER A 1 86 ? 8.279 -16.079 -7.761 1.00 76.88 86 SER A N 1
ATOM 645 C CA . SER A 1 86 ? 9.319 -16.879 -7.109 1.00 76.88 86 SER A CA 1
ATOM 646 C C . SER A 1 86 ? 8.831 -17.618 -5.864 1.00 76.88 86 SER A C 1
ATOM 648 O O . SER A 1 86 ? 9.442 -18.606 -5.490 1.00 76.88 86 SER A O 1
ATOM 650 N N . ASP A 1 87 ? 7.741 -17.168 -5.236 1.00 73.06 87 ASP A N 1
ATOM 651 C CA . ASP A 1 87 ? 7.196 -17.803 -4.029 1.00 73.06 87 ASP A CA 1
ATOM 652 C C . ASP A 1 87 ? 6.335 -19.042 -4.353 1.00 73.06 87 ASP A C 1
ATOM 654 O O . ASP A 1 87 ? 5.861 -19.724 -3.446 1.00 73.06 87 ASP A O 1
ATOM 658 N N . ARG A 1 88 ? 6.076 -19.317 -5.643 1.00 60.03 88 ARG A N 1
ATOM 659 C CA . ARG A 1 88 ? 5.180 -20.392 -6.115 1.00 60.03 88 ARG A CA 1
ATOM 660 C C . ARG A 1 88 ? 5.883 -21.527 -6.870 1.00 60.03 88 ARG A C 1
ATOM 662 O O . ARG A 1 88 ? 5.192 -22.438 -7.326 1.00 60.03 88 ARG A O 1
ATOM 669 N N . LEU A 1 89 ? 7.202 -21.449 -7.038 1.00 54.53 89 LEU A N 1
ATOM 670 C CA . LEU A 1 89 ? 8.051 -22.445 -7.706 1.00 54.53 89 LEU A CA 1
ATOM 671 C C . LEU A 1 89 ? 8.983 -23.093 -6.683 1.00 54.53 89 LEU A C 1
ATOM 673 O O . LEU A 1 89 ? 9.170 -24.323 -6.786 1.00 54.53 89 LEU A O 1
#

Sequence (89 aa):
MGNAKGPARTAKVAKQLFQDARSSVLCTHRPTLPTITEVLASYAEPALAKLILEAKTLKPAEFVVLHLTTSGKKPRLVAVEHQSLSDRL